Protein AF-A0A7J7KR53-F1 (afdb_monomer_lite)

Radius of gyration: 19.21 Å; chains: 1; bounding box: 58×35×46 Å

InterPro domains:
  IPR026817 Guanine nucleotide exchange factor Ect2 [PTHR16777] (3-139)
  IPR036420 BRCT domain superfamily [G3DSA:3.40.50.10190] (1-103)

Secondary structure (DSSP, 8-state):
--PPPEEEEEESHHHHH-HHHHHHHHHTTTTEEEEEESS-GGGTT---TT--EEEE-S-TTSHHHHHHHHTT-EEE-HHHHHHHHHSSS------SS-B--STTTTEEEEEES---HHHHHHHHHHHHHTT-EE-SS----TT-----S----------EEEEEE-

Sequence (166 aa):
MESLPNKLVLVGDRCIKNQSLRNQVNKLSPLFDICFSDTGIEYAGCIDEGQYVIFVYDDFTDDVFERLSSKQGCIISPQIVHSATEMTPPILVPRRRPLYNHALKDQVICFTGFTDRSQVSQLAALVHYMDGTIRKEYTIPTSLTWWPITARERSTRRRSVLVVRL

Structure (mmCIF, N/CA/C/O backbone):
data_AF-A0A7J7KR53-F1
#
_entry.id   AF-A0A7J7KR53-F1
#
loop_
_atom_site.group_PDB
_atom_site.id
_atom_site.type_symbol
_atom_site.label_atom_id
_atom_site.label_alt_id
_atom_site.label_comp_id
_atom_site.label_asym_id
_atom_site.label_entity_id
_atom_site.label_seq_id
_atom_site.pdbx_PDB_ins_code
_atom_site.Cartn_x
_atom_site.Cartn_y
_atom_site.Cartn_z
_atom_site.occupancy
_atom_site.B_iso_or_equiv
_atom_site.auth_seq_id
_atom_site.auth_comp_id
_atom_site.auth_asym_id
_atom_site.auth_atom_id
_atom_site.pdbx_PDB_model_num
ATOM 1 N N . MET A 1 1 ? -13.461 22.233 16.468 1.00 41.91 1 MET A N 1
ATOM 2 C CA . MET A 1 1 ? -13.843 21.241 15.445 1.00 41.91 1 MET A CA 1
ATOM 3 C C . MET A 1 1 ? -13.039 19.999 15.745 1.00 41.91 1 MET A C 1
ATOM 5 O O . MET A 1 1 ? -11.822 20.053 15.631 1.00 41.91 1 MET A O 1
ATOM 9 N N . GLU A 1 2 ? -13.679 18.953 16.257 1.00 48.41 2 GLU A N 1
ATOM 10 C CA . GLU A 1 2 ? -13.020 17.658 16.434 1.00 48.41 2 GLU A CA 1
ATOM 11 C C . GLU A 1 2 ? -12.673 17.129 15.041 1.00 48.41 2 GLU A C 1
ATOM 13 O O . GLU A 1 2 ? -13.557 16.930 14.210 1.00 48.41 2 GLU A O 1
ATOM 18 N N . SER A 1 3 ? -11.380 17.004 14.741 1.00 58.38 3 SER A N 1
ATOM 19 C CA . SER A 1 3 ? -10.936 16.370 13.504 1.00 58.38 3 SER A CA 1
ATOM 20 C C . SER A 1 3 ? -11.318 14.897 13.579 1.00 58.38 3 SER A C 1
ATOM 22 O O . SER A 1 3 ? -10.854 14.192 14.477 1.00 58.38 3 SER A O 1
ATOM 24 N N . LEU A 1 4 ? -12.172 14.445 12.665 1.00 62.66 4 LEU A N 1
ATOM 25 C CA . LEU A 1 4 ? -12.550 13.039 12.559 1.00 62.66 4 LEU A CA 1
ATOM 26 C C . LEU A 1 4 ? -11.295 12.158 12.387 1.00 62.66 4 LEU A C 1
ATOM 28 O O . LEU A 1 4 ? -10.338 12.577 11.726 1.00 62.66 4 LEU A O 1
ATOM 32 N N . PRO A 1 5 ? -11.271 10.957 12.992 1.00 72.25 5 PRO A N 1
ATOM 33 C CA . PRO A 1 5 ? -10.117 10.071 12.924 1.00 72.25 5 PRO A CA 1
ATOM 34 C C . PRO A 1 5 ? -9.882 9.584 11.491 1.00 72.25 5 PRO A C 1
ATOM 36 O O . PRO A 1 5 ? -10.818 9.361 10.722 1.00 72.25 5 PRO A O 1
ATOM 39 N N . ASN A 1 6 ? -8.613 9.385 11.137 1.00 86.44 6 ASN A N 1
ATOM 40 C CA . ASN A 1 6 ? -8.243 8.797 9.850 1.00 86.44 6 ASN A CA 1
ATOM 41 C C . ASN A 1 6 ? -8.743 7.354 9.771 1.00 86.44 6 ASN A C 1
ATOM 43 O O . ASN A 1 6 ? -8.801 6.666 10.788 1.00 86.44 6 ASN A O 1
ATOM 47 N N . LYS A 1 7 ? -9.057 6.866 8.571 1.00 89.19 7 LYS A N 1
ATOM 48 C CA . LYS A 1 7 ? -9.633 5.524 8.402 1.00 89.19 7 LYS A CA 1
ATOM 49 C C . LYS A 1 7 ? -8.604 4.528 7.892 1.00 89.19 7 LYS A C 1
ATOM 51 O O . LYS A 1 7 ? -7.837 4.832 6.976 1.00 89.19 7 LYS A O 1
ATOM 56 N N . LEU A 1 8 ? -8.635 3.323 8.449 1.00 91.56 8 LEU A N 1
ATOM 57 C CA . LEU A 1 8 ? -7.886 2.165 7.978 1.00 91.56 8 LEU A CA 1
ATOM 58 C C . LEU A 1 8 ? -8.884 1.080 7.566 1.00 91.56 8 LEU A C 1
ATOM 60 O O . LEU A 1 8 ? -9.541 0.472 8.408 1.00 91.56 8 LEU A O 1
ATOM 64 N N . VAL A 1 9 ? -9.019 0.857 6.263 1.00 92.50 9 VAL A N 1
ATOM 65 C CA . VAL A 1 9 ? -10.022 -0.043 5.686 1.00 92.50 9 VAL A CA 1
ATOM 66 C C . VAL A 1 9 ? -9.341 -1.334 5.256 1.00 92.50 9 VAL A C 1
ATOM 68 O O . VAL A 1 9 ? -8.491 -1.311 4.368 1.00 92.50 9 VAL A O 1
ATOM 71 N N . LEU A 1 10 ? -9.710 -2.467 5.847 1.00 93.75 10 LEU A N 1
ATOM 72 C CA . LEU A 1 10 ? -9.306 -3.774 5.333 1.00 93.75 10 LEU A CA 1
ATOM 73 C C . LEU A 1 10 ? -10.233 -4.155 4.187 1.00 93.75 10 LEU A C 1
ATOM 75 O O . LEU A 1 10 ? -11.448 -4.228 4.376 1.00 93.75 10 LEU A O 1
ATOM 79 N N . VAL A 1 11 ? -9.645 -4.402 3.020 1.00 92.88 11 VAL A N 1
ATOM 80 C CA . VAL A 1 11 ? -10.380 -4.736 1.804 1.00 92.88 11 VAL A CA 1
ATOM 81 C C . VAL A 1 11 ? -10.245 -6.224 1.499 1.00 92.88 11 VAL A C 1
ATOM 83 O O . VAL A 1 11 ? -9.136 -6.760 1.429 1.00 92.88 11 VAL A O 1
ATOM 86 N N . GLY A 1 12 ? -11.384 -6.877 1.294 1.00 90.50 12 GLY A N 1
ATOM 87 C CA . GLY A 1 12 ? -11.483 -8.251 0.825 1.00 90.50 12 GLY A CA 1
ATOM 88 C C . GLY A 1 12 ? -11.283 -9.328 1.896 1.00 90.50 12 GLY A C 1
ATOM 89 O O . GLY A 1 12 ? -10.655 -9.147 2.943 1.00 90.50 12 GLY A O 1
ATOM 90 N N . ASP A 1 13 ? -11.793 -10.514 1.574 1.00 88.50 13 ASP A N 1
ATOM 91 C CA . ASP A 1 13 ? -11.848 -11.678 2.459 1.00 88.50 13 ASP A CA 1
ATOM 92 C C . ASP A 1 13 ? -10.488 -12.121 3.009 1.00 88.50 13 ASP A C 1
ATOM 94 O O . ASP A 1 13 ? -10.391 -12.536 4.166 1.00 88.50 13 ASP A O 1
ATOM 98 N N . ARG A 1 14 ? -9.429 -12.051 2.194 1.00 87.94 14 ARG A N 1
ATOM 99 C CA . ARG A 1 14 ? -8.080 -12.481 2.599 1.00 87.94 14 ARG A CA 1
ATOM 100 C C . ARG A 1 14 ? -7.547 -11.639 3.754 1.00 87.94 14 ARG A C 1
ATOM 102 O O . ARG A 1 14 ? -7.020 -12.187 4.721 1.00 87.94 14 ARG A O 1
ATOM 109 N N . CYS A 1 15 ? -7.743 -10.323 3.686 1.00 88.12 15 CYS A N 1
ATOM 110 C CA . CYS A 1 15 ? -7.353 -9.395 4.742 1.00 88.12 15 CYS A CA 1
ATOM 111 C C . CY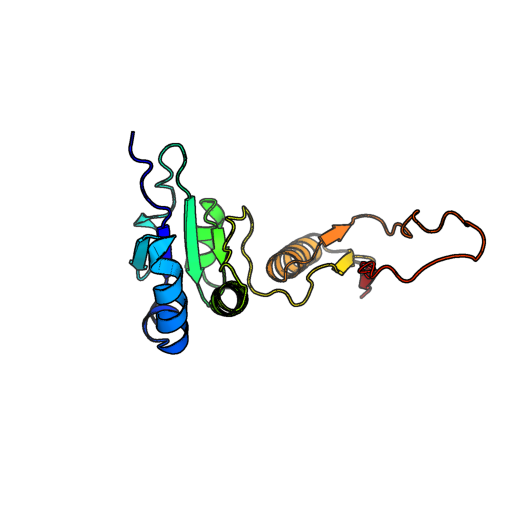S A 1 15 ? -8.225 -9.585 5.990 1.00 88.12 15 CYS A C 1
ATOM 113 O O . CYS A 1 15 ? -7.705 -9.643 7.103 1.00 88.12 15 CYS A O 1
ATOM 115 N N . ILE A 1 16 ? -9.542 -9.740 5.811 1.00 87.69 16 ILE A N 1
ATOM 116 C CA . ILE A 1 16 ? -10.507 -9.867 6.915 1.00 87.69 16 ILE A CA 1
ATOM 117 C C . ILE A 1 16 ? -10.306 -11.175 7.700 1.00 87.69 16 ILE A C 1
ATOM 119 O O . ILE A 1 16 ? -10.379 -11.181 8.931 1.00 87.69 16 ILE A O 1
ATOM 123 N N . LYS A 1 17 ? -10.021 -12.291 7.018 1.00 90.06 17 LYS A N 1
ATOM 124 C CA . LYS A 1 17 ? -9.825 -13.609 7.652 1.00 90.06 17 LYS A CA 1
ATOM 125 C C . LYS A 1 17 ? -8.446 -13.7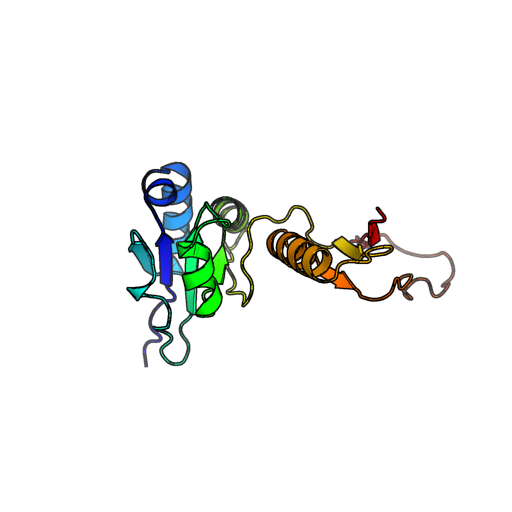65 8.305 1.00 90.06 17 LYS A C 1
ATOM 127 O O . LYS A 1 17 ? -8.261 -14.662 9.125 1.00 90.06 17 LYS A O 1
ATOM 132 N N . ASN A 1 18 ? -7.479 -12.899 7.994 1.00 91.94 18 ASN A N 1
ATOM 133 C CA . ASN A 1 18 ? -6.124 -12.987 8.534 1.00 91.94 18 ASN A CA 1
ATOM 134 C C . ASN A 1 18 ? -6.055 -12.503 9.996 1.00 91.94 18 ASN A C 1
ATOM 136 O O . ASN A 1 18 ? -6.022 -11.307 10.290 1.00 91.94 18 ASN A O 1
ATOM 140 N N . GLN A 1 19 ? -5.980 -13.452 10.933 1.00 90.94 19 GLN A N 1
ATOM 141 C CA . GLN A 1 19 ? -5.924 -13.164 12.370 1.00 90.94 19 GLN A CA 1
ATOM 142 C C . GLN A 1 19 ? -4.674 -12.368 12.781 1.00 90.94 19 GLN A C 1
ATOM 144 O O . GLN A 1 19 ? -4.756 -11.500 13.651 1.00 90.94 19 GLN A O 1
ATOM 149 N N . SER A 1 20 ? -3.528 -12.623 12.141 1.00 91.44 20 SER A N 1
ATOM 150 C CA . SER A 1 20 ? -2.275 -11.915 12.430 1.00 91.44 20 SER A CA 1
ATOM 151 C C . SER A 1 20 ? -2.391 -10.431 12.082 1.00 91.44 20 SER A C 1
ATOM 153 O O . SER A 1 20 ? -2.049 -9.572 12.898 1.00 91.44 20 SER A O 1
ATOM 155 N N . LEU A 1 21 ? -2.962 -10.126 10.912 1.00 91.88 21 LEU A N 1
ATOM 156 C CA . LEU A 1 21 ? -3.210 -8.756 10.470 1.00 91.88 21 LEU A CA 1
ATOM 157 C C . LEU A 1 21 ? -4.167 -8.028 11.421 1.00 91.88 21 LEU A C 1
ATOM 159 O O . LEU A 1 21 ? -3.874 -6.910 11.839 1.00 91.88 21 LEU A O 1
ATOM 163 N N . ARG A 1 22 ? -5.270 -8.669 11.828 1.00 91.31 22 ARG A N 1
ATOM 164 C CA . ARG A 1 22 ? -6.240 -8.073 12.767 1.00 91.31 22 ARG A CA 1
ATOM 165 C C . ARG A 1 22 ? -5.597 -7.671 14.090 1.00 91.31 22 ARG A C 1
ATOM 167 O O . ARG A 1 22 ? -5.860 -6.581 14.588 1.00 91.31 22 ARG A O 1
ATOM 174 N N . ASN A 1 23 ? -4.716 -8.510 14.631 1.00 91.38 23 ASN A N 1
ATOM 175 C CA . ASN A 1 23 ? -4.000 -8.199 15.866 1.00 91.38 23 ASN A CA 1
ATOM 176 C C . ASN A 1 23 ? -3.112 -6.955 15.722 1.00 91.38 23 ASN A C 1
ATOM 178 O O . ASN A 1 23 ? -3.041 -6.154 16.651 1.00 91.38 23 ASN A O 1
ATOM 182 N N . GLN A 1 24 ? -2.452 -6.776 14.575 1.00 90.50 24 GLN A N 1
ATOM 183 C CA . GLN A 1 24 ? -1.642 -5.580 14.322 1.00 90.50 24 GLN A CA 1
ATOM 184 C C . GLN A 1 24 ? -2.506 -4.343 14.098 1.00 90.50 24 GLN A C 1
ATOM 186 O O . GLN A 1 24 ? -2.239 -3.297 14.682 1.00 90.50 24 GLN A O 1
ATOM 191 N N . VAL A 1 25 ? -3.576 -4.464 13.314 1.00 91.50 25 VAL A N 1
ATOM 192 C CA . VAL A 1 25 ? -4.501 -3.356 13.065 1.00 91.50 25 VAL A CA 1
ATOM 193 C C . VAL A 1 25 ? -5.141 -2.871 14.372 1.00 91.50 25 VAL A C 1
ATOM 195 O O . VAL A 1 25 ? -5.210 -1.668 14.597 1.00 91.50 25 VAL A O 1
ATOM 198 N N . ASN A 1 26 ? -5.473 -3.767 15.304 1.00 89.44 26 ASN A N 1
ATOM 199 C CA . ASN A 1 26 ? -5.978 -3.381 16.626 1.00 89.44 26 ASN A CA 1
ATOM 200 C C . ASN A 1 26 ? -4.991 -2.512 17.428 1.00 89.44 26 ASN A C 1
ATOM 202 O O . ASN A 1 26 ? -5.423 -1.636 18.173 1.00 89.44 26 ASN A O 1
ATOM 206 N N . LYS A 1 27 ? -3.672 -2.685 17.256 1.00 88.81 27 LYS A N 1
ATOM 207 C CA . LYS A 1 27 ? -2.669 -1.802 17.887 1.00 88.81 27 LYS A CA 1
ATOM 208 C C . LYS A 1 27 ? -2.705 -0.379 17.327 1.00 88.81 27 LYS A C 1
ATOM 210 O O . LYS A 1 27 ? -2.257 0.549 17.993 1.00 88.81 27 LYS A O 1
ATOM 215 N N . LEU A 1 28 ? -3.221 -0.217 16.111 1.00 87.31 28 LEU A N 1
ATOM 216 C CA . LEU A 1 28 ? -3.369 1.059 15.415 1.00 87.31 28 LEU A CA 1
ATOM 217 C C . LEU A 1 28 ? -4.729 1.723 15.682 1.00 87.31 28 LEU A C 1
ATOM 219 O O . LEU A 1 28 ? -4.922 2.867 15.281 1.00 87.31 28 LEU A O 1
ATOM 223 N N . SER A 1 29 ? -5.634 1.056 16.408 1.00 85.88 29 SER A N 1
ATOM 224 C CA . SER A 1 29 ? -6.951 1.585 16.792 1.00 85.88 29 SER A CA 1
ATOM 225 C C . SER A 1 29 ? -6.928 2.952 17.501 1.00 85.88 29 SER A C 1
ATOM 227 O O . SER A 1 29 ? -7.872 3.709 17.302 1.00 85.88 29 SER A O 1
ATOM 229 N N . PRO A 1 30 ? -5.898 3.331 18.292 1.00 86.12 30 PRO A N 1
ATOM 230 C CA . PRO A 1 30 ? -5.827 4.680 18.864 1.00 86.12 30 PRO A CA 1
ATOM 231 C C . PRO A 1 30 ? -5.574 5.788 17.829 1.00 86.12 30 PRO A C 1
ATOM 233 O O . PRO A 1 30 ? -5.782 6.959 18.128 1.00 86.12 30 PRO A O 1
ATOM 236 N N . LEU A 1 31 ? -5.066 5.433 16.644 1.00 83.44 31 LEU A N 1
ATOM 237 C CA . LEU A 1 31 ? -4.665 6.369 15.587 1.00 83.44 31 LEU A CA 1
ATOM 238 C C . LEU A 1 31 ? -5.645 6.378 14.408 1.00 83.44 31 LEU A C 1
ATOM 240 O O . LEU A 1 31 ? -5.720 7.372 13.684 1.00 83.44 31 LEU A O 1
ATOM 244 N N . PHE A 1 32 ? -6.361 5.269 14.204 1.00 88.31 32 PHE A N 1
ATOM 245 C CA . PHE A 1 32 ? -7.221 5.043 13.052 1.00 88.31 32 PHE A CA 1
ATOM 246 C C . PHE A 1 32 ? -8.554 4.410 13.446 1.00 88.31 32 PHE A C 1
ATOM 248 O O . PHE A 1 32 ? -8.598 3.499 14.272 1.00 88.31 32 PHE A O 1
ATOM 255 N N . ASP A 1 33 ? -9.618 4.835 12.773 1.00 89.88 33 ASP A N 1
ATOM 256 C CA . ASP A 1 33 ? -10.897 4.136 12.750 1.00 89.88 33 ASP A CA 1
ATOM 257 C C . ASP A 1 33 ? -10.816 2.944 11.782 1.00 89.88 33 ASP A C 1
ATOM 259 O O . ASP A 1 33 ? -10.490 3.100 10.600 1.00 89.88 33 ASP A O 1
ATOM 263 N N . ILE A 1 34 ? -11.050 1.737 12.298 1.00 91.19 34 ILE A N 1
ATOM 264 C CA . ILE A 1 34 ? -10.828 0.482 11.575 1.00 91.19 34 ILE A CA 1
ATOM 265 C C . ILE A 1 34 ? -12.143 0.037 10.942 1.00 91.19 34 ILE A C 1
ATOM 267 O O . ILE A 1 34 ? -13.099 -0.298 11.637 1.00 91.19 34 ILE A O 1
ATOM 271 N N . CYS A 1 35 ? -12.165 -0.030 9.614 1.00 90.88 35 CYS A N 1
ATOM 272 C CA . CYS A 1 35 ? -13.321 -0.456 8.832 1.00 90.88 35 CYS A CA 1
ATOM 273 C C . CYS A 1 35 ? -13.008 -1.728 8.034 1.00 90.88 35 CYS A C 1
ATOM 275 O O . CYS A 1 35 ? -11.855 -2.012 7.703 1.00 90.88 35 CYS A O 1
ATOM 277 N N . PHE A 1 36 ? -14.048 -2.479 7.684 1.00 91.38 36 PHE A N 1
ATOM 278 C CA . PHE A 1 36 ? -13.948 -3.679 6.855 1.00 91.38 36 PHE A CA 1
ATOM 279 C C . PHE A 1 36 ? -14.888 -3.532 5.667 1.00 91.38 36 PHE A C 1
ATOM 281 O O . PHE A 1 36 ? -16.020 -3.080 5.832 1.00 91.38 36 PHE A O 1
ATOM 288 N N . SER A 1 37 ? -14.417 -3.904 4.483 1.00 91.62 37 SER A N 1
ATOM 289 C CA . SER A 1 37 ? -15.209 -3.854 3.259 1.00 91.62 37 SER A CA 1
ATOM 290 C C . SER A 1 37 ? -14.756 -4.924 2.279 1.00 91.62 37 SER A C 1
ATOM 292 O O . SER A 1 37 ? -13.579 -5.273 2.232 1.00 91.62 37 SER A O 1
ATOM 294 N N . ASP A 1 38 ? -15.666 -5.404 1.441 1.00 88.06 38 ASP A N 1
ATOM 295 C CA . ASP A 1 38 ? -15.324 -6.347 0.377 1.00 88.06 38 ASP A CA 1
ATOM 296 C C . ASP A 1 38 ? -14.583 -5.660 -0.777 1.00 88.06 38 ASP A C 1
ATOM 298 O O . ASP A 1 38 ? -13.687 -6.250 -1.377 1.00 88.06 38 ASP A O 1
ATOM 302 N N . THR A 1 39 ? -14.923 -4.399 -1.074 1.00 86.25 39 THR A N 1
ATOM 303 C CA . THR A 1 39 ? -14.358 -3.659 -2.220 1.00 86.25 39 THR A CA 1
ATOM 304 C C . THR A 1 39 ? -13.656 -2.361 -1.834 1.00 86.25 39 THR A C 1
ATOM 306 O O . THR A 1 39 ? -12.792 -1.896 -2.571 1.00 86.25 39 THR A O 1
ATOM 309 N N . GLY A 1 40 ? -14.012 -1.754 -0.698 1.00 86.00 40 GLY A N 1
ATOM 310 C CA . GLY A 1 40 ? -13.466 -0.485 -0.211 1.00 86.00 40 GLY A CA 1
ATOM 311 C C . GLY A 1 40 ? -13.886 0.749 -1.019 1.00 86.00 40 GLY A C 1
ATOM 312 O O . GLY A 1 40 ? -13.500 1.868 -0.679 1.00 86.00 40 GLY A O 1
ATOM 313 N N . ILE A 1 41 ? -14.668 0.582 -2.087 1.00 85.31 41 ILE A N 1
ATOM 314 C CA . ILE A 1 41 ? -14.990 1.649 -3.044 1.00 85.31 41 ILE A CA 1
ATOM 315 C C . ILE A 1 41 ? -15.876 2.720 -2.407 1.00 85.31 41 ILE A C 1
ATOM 317 O O . ILE A 1 41 ? -15.785 3.883 -2.801 1.00 85.31 41 ILE A O 1
ATOM 321 N N . GLU A 1 42 ? -16.693 2.353 -1.423 1.00 85.75 42 GLU A N 1
ATOM 322 C CA . GLU A 1 42 ? -17.538 3.275 -0.668 1.00 85.75 42 GLU A CA 1
ATOM 323 C C . GLU A 1 42 ? -16.737 4.283 0.163 1.00 85.75 42 GLU A C 1
ATOM 325 O O . GLU A 1 42 ? -17.235 5.366 0.445 1.00 85.75 42 GLU A O 1
ATOM 330 N N . TYR A 1 43 ? -15.485 3.966 0.501 1.00 84.56 43 TYR A N 1
ATOM 331 C CA . TYR A 1 43 ? -14.577 4.885 1.191 1.00 84.56 43 TYR A CA 1
ATOM 332 C C . TYR A 1 43 ? -13.663 5.634 0.212 1.00 84.56 43 TYR A C 1
ATOM 334 O O . TYR A 1 43 ? -12.992 6.598 0.586 1.00 84.56 43 TYR A O 1
ATOM 342 N N . ALA A 1 44 ? -13.617 5.204 -1.052 1.00 77.12 44 ALA A N 1
ATOM 343 C CA . ALA A 1 44 ? -12.779 5.801 -2.078 1.00 77.12 44 ALA A CA 1
ATOM 344 C C . ALA A 1 44 ? -13.426 7.085 -2.622 1.00 77.12 44 ALA A C 1
ATOM 346 O O . ALA A 1 44 ? -14.413 7.040 -3.362 1.00 77.12 44 ALA A O 1
ATOM 347 N N . GLY A 1 45 ? -12.833 8.231 -2.279 1.00 67.94 45 GLY A N 1
ATOM 348 C CA . GLY A 1 45 ? -13.348 9.565 -2.607 1.00 67.94 45 GLY A CA 1
ATOM 349 C C . GLY A 1 45 ? -14.075 10.261 -1.451 1.00 67.94 45 GLY A C 1
ATOM 350 O O . GLY A 1 45 ? -14.375 11.444 -1.573 1.00 67.94 45 GLY A O 1
ATOM 351 N N . CYS A 1 46 ? -14.290 9.581 -0.318 1.00 59.41 46 CYS A N 1
ATOM 352 C CA . CYS A 1 46 ? -14.758 10.184 0.937 1.00 59.41 46 CYS A CA 1
ATOM 353 C C . CYS A 1 46 ? -13.610 10.902 1.659 1.00 59.41 46 CYS A C 1
ATOM 355 O O . CYS A 1 46 ? -13.227 10.543 2.771 1.00 59.41 46 CYS A O 1
ATOM 357 N N . ILE A 1 47 ? -13.010 11.876 0.979 1.00 60.28 47 ILE A N 1
ATOM 358 C CA . ILE A 1 47 ? -11.992 12.751 1.548 1.00 60.28 47 ILE A CA 1
ATOM 359 C C . ILE A 1 47 ? -12.715 14.036 1.944 1.00 60.28 47 ILE A C 1
ATOM 361 O O . ILE A 1 47 ? -12.825 14.961 1.142 1.00 60.28 47 ILE A O 1
ATOM 365 N N . ASP A 1 48 ? -13.235 14.076 3.169 1.00 61.22 48 ASP A N 1
ATOM 366 C CA . ASP A 1 48 ? -13.567 15.357 3.789 1.00 61.22 48 ASP A CA 1
ATOM 367 C C . ASP A 1 48 ? -12.264 16.135 4.029 1.00 61.22 48 ASP A C 1
ATOM 369 O O . ASP A 1 48 ? -11.194 15.539 4.209 1.00 61.22 48 ASP A O 1
ATOM 373 N N . GLU A 1 49 ? -12.334 17.467 4.024 1.00 58.38 49 GLU A N 1
ATOM 374 C CA . GLU A 1 49 ? -11.168 18.342 4.184 1.00 58.38 49 GLU A CA 1
ATOM 375 C C . GLU A 1 49 ? -10.342 17.961 5.431 1.00 58.38 49 GLU A C 1
ATOM 377 O O . GLU A 1 49 ? -10.731 18.216 6.569 1.00 58.38 49 GLU A O 1
ATOM 382 N N . GLY A 1 50 ? -9.182 17.328 5.207 1.00 63.97 50 GLY A N 1
ATOM 383 C CA . GLY A 1 50 ? -8.213 16.968 6.249 1.00 63.97 50 GLY A CA 1
ATOM 384 C C . GLY A 1 50 ? -8.166 15.493 6.669 1.00 63.97 50 GLY A C 1
ATOM 385 O O . GLY A 1 50 ? -7.285 15.143 7.452 1.00 63.97 50 GLY A O 1
ATOM 386 N N . GLN A 1 51 ? -9.034 14.621 6.146 1.00 76.00 51 GLN A N 1
ATOM 387 C CA . GLN A 1 51 ? -8.980 13.177 6.416 1.00 76.00 51 GLN A CA 1
ATOM 388 C C . GLN A 1 51 ? -8.239 12.411 5.321 1.00 76.00 51 GLN A C 1
ATOM 390 O O . GLN A 1 51 ? -8.244 12.793 4.153 1.00 76.00 51 GLN A O 1
ATOM 395 N N . TYR A 1 52 ? -7.634 11.281 5.681 1.00 80.12 52 TYR A N 1
ATOM 396 C CA . TYR A 1 52 ? -7.122 10.324 4.705 1.00 80.12 52 TYR A CA 1
ATOM 397 C C . TYR A 1 52 ? -7.558 8.899 5.038 1.00 80.12 52 TYR A C 1
ATOM 399 O O . TYR A 1 52 ? -7.721 8.520 6.200 1.00 80.12 52 TYR A O 1
ATOM 407 N N . VAL A 1 53 ? -7.734 8.107 3.980 1.00 87.88 53 VAL A N 1
ATOM 408 C CA . VAL A 1 53 ? -8.118 6.697 4.056 1.00 87.88 53 VAL A CA 1
ATOM 409 C C . VAL A 1 53 ? -6.952 5.846 3.569 1.00 87.88 53 VAL A C 1
ATOM 411 O O . VAL A 1 53 ? -6.427 6.059 2.471 1.00 87.88 53 VAL A O 1
ATOM 414 N N . ILE A 1 54 ? -6.546 4.888 4.398 1.00 91.38 54 ILE A N 1
ATOM 415 C CA . ILE A 1 54 ? -5.557 3.871 4.053 1.00 91.38 54 ILE A CA 1
ATOM 416 C C . ILE A 1 54 ? -6.296 2.555 3.823 1.00 91.38 54 ILE A C 1
ATOM 418 O O . ILE A 1 54 ? -7.006 2.072 4.700 1.00 91.38 54 ILE A O 1
ATOM 422 N N . PHE A 1 55 ? -6.114 1.968 2.648 1.00 92.88 55 PHE A N 1
ATOM 423 C CA . PHE A 1 55 ? -6.681 0.680 2.274 1.00 92.88 55 PHE A CA 1
ATOM 424 C C . PHE A 1 55 ? -5.634 -0.410 2.463 1.00 92.88 55 PHE A C 1
ATOM 426 O O . PHE A 1 55 ? -4.555 -0.328 1.882 1.00 92.88 55 PHE A O 1
ATOM 433 N N . VAL A 1 56 ? -5.946 -1.434 3.249 1.00 94.12 56 VAL A N 1
ATOM 434 C CA . VAL A 1 56 ? -5.129 -2.642 3.367 1.00 94.12 56 VAL A CA 1
ATOM 435 C C . VAL A 1 56 ? -5.671 -3.679 2.394 1.00 94.12 56 VAL A C 1
ATOM 437 O O . VAL A 1 56 ? -6.796 -4.152 2.560 1.00 94.12 56 VAL A O 1
ATOM 440 N N . TYR A 1 57 ? -4.879 -4.023 1.383 1.00 93.12 57 TYR A N 1
ATOM 441 C CA . TYR A 1 57 ? -5.277 -4.937 0.315 1.00 93.12 57 TYR A CA 1
ATOM 442 C C . TYR A 1 57 ? -4.124 -5.863 -0.073 1.00 93.12 57 TYR A C 1
ATOM 444 O O . TYR A 1 57 ? -2.970 -5.451 -0.030 1.00 93.12 57 TYR A O 1
ATOM 452 N N . ASP A 1 58 ? -4.415 -7.118 -0.411 1.00 91.44 58 ASP A N 1
ATOM 453 C CA . ASP A 1 58 ? -3.387 -8.142 -0.664 1.00 91.44 58 ASP A CA 1
ATOM 454 C C . ASP A 1 58 ? -3.062 -8.299 -2.162 1.00 91.44 58 ASP A C 1
ATOM 456 O O . ASP A 1 58 ? -1.897 -8.428 -2.538 1.00 91.44 58 ASP A O 1
ATOM 460 N N . ASP A 1 59 ? -4.074 -8.207 -3.031 1.00 88.44 59 ASP A N 1
ATOM 461 C CA . ASP A 1 59 ? -3.966 -8.548 -4.455 1.00 88.44 59 ASP A CA 1
ATOM 462 C C . ASP A 1 59 ? -3.843 -7.288 -5.344 1.00 88.44 59 ASP A C 1
ATOM 464 O O . ASP A 1 59 ? -4.823 -6.651 -5.715 1.00 88.44 59 ASP A O 1
ATOM 468 N N . PHE A 1 60 ? -2.620 -6.904 -5.726 1.00 88.75 60 PHE A N 1
ATOM 469 C CA . PHE A 1 60 ? -2.340 -5.688 -6.527 1.00 88.75 60 PHE A CA 1
ATOM 470 C C . PHE A 1 60 ? -2.537 -5.883 -8.046 1.00 88.75 60 PHE A C 1
ATOM 472 O O . PHE A 1 60 ? -2.032 -5.102 -8.851 1.00 88.75 60 PHE A O 1
ATOM 479 N N . THR A 1 61 ? -3.221 -6.949 -8.451 1.00 86.06 61 THR A N 1
ATOM 480 C CA . THR A 1 61 ? -3.388 -7.352 -9.858 1.00 86.06 61 THR A CA 1
ATOM 481 C C . THR A 1 61 ? -4.824 -7.272 -10.352 1.00 86.06 61 THR A C 1
ATOM 483 O O . THR A 1 61 ? -5.057 -7.409 -11.550 1.00 86.06 61 THR A O 1
ATOM 486 N N . ASP A 1 62 ? -5.776 -7.073 -9.446 1.00 88.50 62 ASP A N 1
ATOM 487 C CA . ASP A 1 62 ? -7.193 -7.239 -9.744 1.00 88.50 62 ASP A CA 1
ATOM 488 C C . ASP A 1 62 ? -7.866 -5.910 -10.117 1.00 88.50 62 ASP A C 1
ATOM 490 O O . ASP A 1 62 ? -7.425 -4.824 -9.736 1.00 88.50 62 ASP A O 1
ATOM 494 N N . ASP A 1 63 ? -9.017 -5.981 -10.789 1.00 88.75 63 ASP A N 1
ATOM 495 C CA . ASP A 1 63 ? -9.784 -4.792 -11.193 1.00 88.75 63 ASP A CA 1
ATOM 496 C C . ASP A 1 63 ? -10.189 -3.905 -10.000 1.00 88.75 63 ASP A C 1
ATOM 498 O O . ASP A 1 63 ? -10.338 -2.687 -10.127 1.00 88.75 63 ASP A O 1
ATOM 502 N N . VAL A 1 64 ? -10.366 -4.497 -8.813 1.00 88.81 64 VAL A N 1
ATOM 503 C CA . VAL A 1 64 ? -10.647 -3.758 -7.570 1.00 88.81 64 VAL A CA 1
ATOM 504 C C . VAL A 1 64 ? -9.470 -2.854 -7.202 1.00 88.81 64 VAL A C 1
ATOM 506 O O . VAL A 1 64 ? -9.684 -1.691 -6.852 1.00 88.81 64 VAL A O 1
ATOM 509 N N . PHE A 1 65 ? -8.237 -3.349 -7.338 1.00 90.12 65 PHE A N 1
ATOM 510 C CA . PHE A 1 65 ? -7.029 -2.567 -7.096 1.00 90.12 65 PHE A CA 1
ATOM 511 C C . PHE A 1 65 ? -6.942 -1.374 -8.049 1.00 90.12 65 PHE A C 1
ATOM 513 O O . PHE A 1 65 ? -6.761 -0.245 -7.592 1.00 90.12 65 PHE A O 1
ATOM 520 N N . GLU A 1 66 ? -7.142 -1.596 -9.349 1.00 88.25 66 GLU A N 1
ATOM 521 C CA . GLU A 1 66 ? -7.119 -0.527 -10.356 1.00 88.25 66 GLU A CA 1
ATOM 522 C C . GLU A 1 66 ? -8.159 0.561 -10.045 1.00 88.25 66 GLU A C 1
ATOM 524 O O . GLU A 1 66 ? -7.863 1.762 -10.040 1.00 88.25 66 GLU A O 1
ATOM 529 N N . ARG A 1 67 ? -9.375 0.153 -9.664 1.00 87.94 67 ARG A N 1
ATOM 530 C CA . ARG A 1 67 ? -10.447 1.082 -9.276 1.00 87.94 67 ARG A CA 1
ATOM 531 C C . ARG A 1 67 ? -10.100 1.885 -8.021 1.00 87.94 67 ARG A C 1
ATOM 533 O O . ARG A 1 67 ? -10.351 3.089 -8.004 1.00 87.94 67 ARG A O 1
ATOM 540 N N . LEU A 1 68 ? -9.511 1.270 -6.996 1.00 87.94 68 LEU A N 1
ATOM 541 C CA . LEU A 1 68 ? -9.088 1.971 -5.775 1.00 87.94 68 LEU A CA 1
ATOM 542 C C . LEU A 1 68 ? -7.904 2.916 -6.032 1.00 87.94 68 LEU A C 1
ATOM 544 O O . LEU A 1 68 ? -7.900 4.056 -5.563 1.00 87.94 68 LEU A O 1
ATOM 548 N N . SER A 1 69 ? -6.929 2.459 -6.819 1.00 84.44 69 SER A N 1
ATOM 549 C CA . SER A 1 69 ? -5.719 3.201 -7.183 1.00 84.44 69 SER A CA 1
ATOM 550 C C . SER A 1 69 ? -6.067 4.457 -7.989 1.00 84.44 69 SER A C 1
ATOM 552 O O . SER A 1 69 ? -5.587 5.553 -7.690 1.00 84.44 69 SER A O 1
ATOM 554 N N . SER A 1 70 ? -7.002 4.337 -8.940 1.00 82.31 70 SER A N 1
ATOM 555 C CA . SER A 1 70 ? -7.481 5.461 -9.757 1.00 82.31 70 SER A CA 1
ATOM 556 C C . SER A 1 70 ? -8.136 6.585 -8.939 1.00 82.31 70 SER A C 1
ATOM 558 O O . SER A 1 70 ? -8.052 7.758 -9.305 1.00 82.31 70 SER A O 1
ATOM 560 N N . LYS A 1 71 ? -8.738 6.249 -7.791 1.00 79.44 71 LYS A N 1
ATOM 561 C CA . LYS A 1 71 ? -9.425 7.186 -6.892 1.00 79.44 71 LYS A CA 1
ATOM 562 C C . LYS A 1 71 ? -8.510 7.818 -5.834 1.00 79.44 71 LYS A C 1
ATOM 564 O O . LYS A 1 71 ? -9.006 8.390 -4.869 1.00 79.44 71 LYS A O 1
ATOM 569 N N . GLN A 1 72 ? -7.187 7.744 -6.018 1.00 67.44 72 GLN A N 1
ATOM 570 C CA . GLN A 1 72 ? -6.174 8.357 -5.140 1.00 67.44 72 GLN A CA 1
ATOM 571 C C . GLN A 1 72 ? -6.178 7.813 -3.699 1.00 67.44 72 GLN A C 1
ATOM 573 O O . GLN A 1 72 ? -5.723 8.487 -2.774 1.00 67.44 72 GLN A O 1
ATOM 578 N N . GLY A 1 73 ? -6.653 6.580 -3.501 1.00 73.00 73 GLY A N 1
ATOM 579 C CA . GLY A 1 73 ? -6.544 5.892 -2.218 1.00 73.00 73 GLY A CA 1
ATOM 580 C C . GLY A 1 73 ? -5.096 5.512 -1.894 1.00 73.00 73 GLY A C 1
ATOM 581 O O . GLY A 1 73 ? -4.347 5.069 -2.766 1.00 73.00 73 GLY A O 1
ATOM 582 N N . CYS A 1 74 ? -4.693 5.644 -0.627 1.00 88.75 74 CYS A N 1
ATOM 583 C CA . CYS A 1 74 ? -3.424 5.089 -0.158 1.00 88.75 74 CYS A CA 1
ATOM 584 C C . CYS A 1 74 ? -3.591 3.582 0.049 1.00 88.75 74 CYS A C 1
ATOM 586 O O . CYS A 1 74 ? -4.138 3.166 1.066 1.00 88.75 74 CYS A O 1
ATOM 588 N N . ILE A 1 75 ? -3.127 2.764 -0.893 1.00 92.94 75 ILE A N 1
ATOM 589 C CA . ILE A 1 75 ? -3.225 1.300 -0.798 1.00 92.94 75 ILE A CA 1
ATOM 590 C C . ILE A 1 75 ? -1.923 0.737 -0.230 1.00 92.94 75 ILE A C 1
ATOM 592 O O . ILE A 1 75 ? -0.842 1.050 -0.726 1.00 92.94 75 ILE A O 1
ATOM 596 N N . ILE A 1 76 ? -2.010 -0.106 0.791 1.00 94.38 76 ILE A N 1
ATOM 597 C CA . ILE A 1 76 ? -0.870 -0.798 1.389 1.00 94.38 76 ILE A CA 1
ATOM 598 C C . ILE A 1 76 ? -1.141 -2.295 1.495 1.00 94.38 76 ILE A C 1
ATOM 600 O O . ILE A 1 76 ? -2.288 -2.714 1.638 1.00 94.38 76 ILE A O 1
ATOM 604 N N . SER A 1 77 ? -0.088 -3.106 1.472 1.00 93.81 77 SER A N 1
ATOM 605 C CA . SER A 1 77 ? -0.228 -4.533 1.761 1.00 93.81 77 SER A CA 1
ATOM 606 C C . SER A 1 77 ? -0.313 -4.819 3.267 1.00 93.81 77 SER A C 1
ATOM 608 O O . SER A 1 77 ? 0.149 -4.016 4.091 1.00 93.81 77 SER A O 1
ATOM 610 N N . PRO A 1 78 ? -0.800 -6.012 3.655 1.00 93.81 78 PRO A N 1
ATOM 611 C CA . PRO A 1 78 ? -0.715 -6.498 5.031 1.00 93.81 78 PRO A CA 1
ATOM 612 C C . PRO A 1 78 ? 0.710 -6.474 5.609 1.00 93.81 78 PRO A C 1
ATOM 614 O O . PRO A 1 78 ? 0.897 -6.173 6.787 1.00 93.81 78 PRO A O 1
ATOM 617 N N . GLN A 1 79 ? 1.730 -6.744 4.785 1.00 92.25 79 GLN A N 1
ATOM 618 C CA . GLN A 1 79 ? 3.141 -6.770 5.201 1.00 92.25 79 GLN A CA 1
ATOM 619 C C . GLN A 1 79 ? 3.611 -5.400 5.708 1.00 92.25 79 GLN A C 1
ATOM 621 O O . GLN A 1 79 ? 4.366 -5.305 6.676 1.00 92.25 79 GLN A O 1
ATOM 626 N N . ILE A 1 80 ? 3.125 -4.322 5.088 1.00 93.31 80 ILE A N 1
ATOM 627 C CA . ILE A 1 80 ? 3.438 -2.958 5.519 1.00 93.31 80 ILE A CA 1
ATOM 628 C C . ILE A 1 80 ? 2.861 -2.686 6.905 1.00 93.31 80 ILE A C 1
ATOM 630 O O . ILE A 1 80 ? 3.564 -2.129 7.747 1.00 93.31 80 ILE A O 1
ATOM 634 N N . VAL A 1 81 ? 1.628 -3.128 7.170 1.00 93.12 81 VAL A N 1
ATOM 635 C CA . VAL A 1 81 ? 0.997 -2.983 8.490 1.00 93.12 81 VAL A CA 1
ATOM 636 C C . VAL A 1 81 ? 1.837 -3.672 9.562 1.00 93.12 81 VAL A C 1
ATOM 638 O O . VAL A 1 81 ? 2.128 -3.057 10.585 1.00 93.12 81 VAL A O 1
ATOM 641 N N . HIS A 1 82 ? 2.305 -4.897 9.297 1.00 92.00 82 HIS A N 1
ATOM 642 C CA . HIS A 1 82 ? 3.221 -5.602 10.196 1.00 92.00 82 HIS A CA 1
ATOM 643 C C . HIS A 1 82 ? 4.466 -4.763 10.502 1.00 92.00 82 HIS A C 1
ATOM 645 O O . HIS A 1 82 ? 4.712 -4.437 11.664 1.00 92.00 82 HIS A O 1
ATOM 651 N N . SER A 1 83 ? 5.184 -4.322 9.466 1.00 89.94 83 SER A N 1
ATOM 652 C CA . SER A 1 83 ? 6.409 -3.534 9.647 1.00 89.94 83 SER A CA 1
ATOM 653 C C . SER A 1 83 ? 6.177 -2.201 10.373 1.00 89.94 83 SER A C 1
ATOM 655 O O . SER A 1 83 ? 7.008 -1.777 11.171 1.00 89.94 83 SER A O 1
ATOM 657 N N . ALA A 1 84 ? 5.030 -1.554 10.152 1.00 89.06 84 ALA A N 1
ATOM 658 C CA . ALA A 1 84 ? 4.678 -0.294 10.794 1.00 89.06 84 ALA A CA 1
ATOM 659 C C . ALA A 1 84 ? 4.397 -0.464 12.291 1.00 89.06 84 ALA A C 1
ATOM 661 O O . ALA A 1 84 ? 4.765 0.395 13.089 1.00 89.06 84 ALA A O 1
ATOM 662 N N . THR A 1 85 ? 3.767 -1.575 12.679 1.00 88.69 85 THR A N 1
ATOM 663 C CA . THR A 1 85 ? 3.466 -1.884 14.085 1.00 88.69 85 THR A CA 1
ATOM 664 C C . THR A 1 85 ? 4.662 -2.354 14.906 1.00 88.69 85 THR A C 1
ATOM 666 O O . THR A 1 85 ? 4.597 -2.325 16.133 1.00 88.69 85 THR A O 1
ATOM 669 N N . GLU A 1 86 ? 5.748 -2.775 14.256 1.00 87.75 86 GLU A N 1
ATOM 670 C CA . GLU A 1 86 ? 7.018 -3.091 14.923 1.00 87.75 86 GLU A CA 1
ATOM 671 C C . GLU A 1 86 ? 7.809 -1.829 15.302 1.00 87.75 86 GLU A C 1
ATOM 673 O O . GLU A 1 86 ? 8.670 -1.868 16.182 1.00 87.75 86 GLU A O 1
ATOM 678 N N . MET A 1 87 ? 7.509 -0.688 14.675 1.00 82.50 87 MET A N 1
ATOM 679 C CA . MET A 1 87 ? 8.115 0.596 15.022 1.00 82.50 87 MET A CA 1
ATOM 680 C C . MET A 1 87 ? 7.506 1.152 16.319 1.00 82.50 87 MET A C 1
ATOM 682 O O . MET A 1 87 ? 6.326 0.963 16.603 1.00 82.50 87 MET A O 1
ATOM 686 N N . THR A 1 88 ? 8.310 1.865 17.116 1.00 77.88 88 THR A N 1
ATOM 687 C CA . THR A 1 88 ? 7.851 2.550 18.337 1.00 77.88 88 THR A CA 1
ATOM 688 C C . THR A 1 88 ? 8.140 4.054 18.224 1.00 77.88 88 THR A C 1
ATOM 690 O O . THR A 1 88 ? 9.315 4.429 18.242 1.00 77.88 88 THR A O 1
ATOM 693 N N . PRO A 1 89 ? 7.118 4.927 18.109 1.00 77.62 89 PRO A N 1
ATOM 694 C CA . PRO A 1 89 ? 5.687 4.611 18.005 1.00 77.62 89 PRO A CA 1
ATOM 695 C C . PRO A 1 89 ? 5.321 3.952 16.655 1.00 77.62 89 PRO A C 1
ATOM 697 O O . PRO A 1 89 ? 6.062 4.128 15.684 1.00 77.62 89 PRO A O 1
ATOM 700 N N . PRO A 1 90 ? 4.187 3.226 16.565 1.00 77.25 90 PRO A N 1
ATOM 701 C CA . PRO A 1 90 ? 3.666 2.736 15.292 1.00 77.25 90 PRO A CA 1
ATOM 702 C C . PRO A 1 90 ? 3.348 3.900 14.355 1.00 77.25 90 PRO A C 1
ATOM 704 O O . PRO A 1 90 ? 2.642 4.833 14.741 1.00 77.25 90 PRO A O 1
ATOM 707 N N . ILE A 1 91 ? 3.867 3.863 13.127 1.00 76.69 91 ILE A N 1
ATOM 708 C CA . ILE A 1 91 ? 3.701 4.955 12.161 1.00 76.69 91 ILE A CA 1
ATOM 709 C C . ILE A 1 91 ? 3.193 4.398 10.835 1.00 76.69 91 ILE A C 1
ATOM 711 O O . ILE A 1 91 ? 3.884 3.642 10.155 1.00 76.69 91 ILE A O 1
ATOM 715 N N . LEU A 1 92 ? 2.010 4.858 10.431 1.00 83.94 92 LEU A N 1
ATOM 716 C CA . LEU A 1 92 ? 1.505 4.734 9.068 1.00 83.94 92 LEU A CA 1
ATOM 717 C C . LEU A 1 92 ? 1.265 6.132 8.515 1.00 83.94 92 LEU A C 1
ATOM 719 O O . LEU A 1 92 ? 0.508 6.913 9.085 1.00 83.94 92 LEU A O 1
ATOM 723 N N . VAL A 1 93 ? 1.934 6.446 7.408 1.00 82.44 93 VAL A N 1
ATOM 724 C CA . VAL A 1 93 ? 1.807 7.737 6.728 1.00 82.44 93 VAL A CA 1
ATOM 725 C C . VAL A 1 93 ? 1.089 7.509 5.404 1.00 82.44 93 VAL A C 1
ATOM 727 O O . VAL A 1 93 ? 1.512 6.627 4.648 1.00 82.44 93 VAL A O 1
ATOM 730 N N . PRO A 1 94 ? 0.047 8.295 5.087 1.00 82.31 94 PRO A N 1
ATOM 731 C CA . PRO A 1 94 ? -0.634 8.188 3.810 1.00 82.31 94 PRO A CA 1
ATOM 732 C C . PRO A 1 94 ? 0.323 8.520 2.668 1.00 82.31 94 PRO A C 1
ATOM 734 O O . PRO A 1 94 ? 1.121 9.460 2.730 1.00 82.31 94 PRO A O 1
ATOM 737 N N . ARG A 1 95 ? 0.224 7.752 1.588 1.00 84.69 95 ARG A N 1
ATOM 738 C CA . ARG A 1 95 ? 0.993 7.952 0.364 1.00 84.69 95 ARG A CA 1
ATOM 739 C C . ARG A 1 95 ? 0.058 8.015 -0.830 1.00 84.69 95 ARG A C 1
ATOM 741 O O . ARG A 1 95 ? -0.970 7.357 -0.872 1.00 84.69 95 ARG A O 1
ATOM 748 N N . ARG A 1 96 ? 0.465 8.779 -1.844 1.00 82.00 96 ARG A N 1
ATOM 749 C CA . ARG A 1 96 ? -0.265 8.867 -3.120 1.00 82.00 96 ARG A CA 1
ATOM 750 C C . ARG A 1 96 ? -0.127 7.623 -3.994 1.00 82.00 96 ARG A C 1
ATOM 752 O O . ARG A 1 96 ? -0.817 7.512 -4.996 1.00 82.00 96 ARG A O 1
ATOM 759 N N . ARG A 1 97 ? 0.841 6.760 -3.689 1.00 87.56 97 ARG A N 1
ATOM 760 C CA . ARG A 1 97 ? 1.168 5.579 -4.487 1.00 87.56 97 ARG A CA 1
ATOM 761 C C . ARG A 1 97 ? 0.947 4.333 -3.639 1.00 87.56 97 ARG A C 1
ATOM 763 O O . ARG A 1 97 ? 1.313 4.376 -2.461 1.00 87.56 97 ARG A O 1
ATOM 770 N N . PRO A 1 98 ? 0.415 3.254 -4.231 1.00 92.44 98 PRO A N 1
ATOM 771 C CA . PRO A 1 98 ? 0.325 1.968 -3.564 1.00 92.44 98 PRO A CA 1
ATOM 772 C C . PRO A 1 98 ? 1.688 1.473 -3.065 1.00 92.44 98 PRO A C 1
ATOM 774 O O . PRO A 1 98 ? 2.714 1.743 -3.692 1.00 92.44 98 PRO A O 1
ATOM 777 N N . LEU A 1 99 ? 1.694 0.747 -1.949 1.00 93.62 99 LEU A N 1
ATOM 778 C CA . LEU A 1 99 ? 2.896 0.212 -1.314 1.00 93.62 99 LEU A CA 1
ATOM 779 C C . LEU A 1 99 ? 2.689 -1.257 -0.923 1.00 93.62 99 LEU A C 1
ATOM 781 O O . LEU A 1 99 ? 1.983 -1.578 0.029 1.00 93.62 99 LEU A O 1
ATOM 785 N N . TYR A 1 100 ? 3.340 -2.150 -1.653 1.00 93.75 100 TYR A N 1
ATOM 786 C CA . TYR A 1 100 ? 3.294 -3.588 -1.444 1.00 93.75 100 TYR A CA 1
ATOM 787 C C . TYR A 1 100 ? 4.327 -4.076 -0.421 1.00 93.75 100 TYR A C 1
ATOM 789 O O . TYR A 1 100 ? 4.007 -4.872 0.452 1.00 93.75 100 TYR A O 1
ATOM 797 N N . ASN A 1 101 ? 5.579 -3.627 -0.489 1.00 92.06 101 ASN A N 1
ATOM 798 C CA . ASN A 1 101 ? 6.610 -3.989 0.491 1.00 92.06 101 ASN A CA 1
ATOM 799 C C . ASN A 1 101 ? 7.736 -2.939 0.512 1.00 92.06 101 ASN A C 1
ATOM 801 O O . ASN A 1 101 ? 7.686 -1.948 -0.210 1.00 92.06 101 ASN A O 1
ATOM 805 N N . HIS A 1 102 ? 8.756 -3.160 1.345 1.00 90.94 102 HIS A N 1
ATOM 806 C CA . HIS A 1 102 ? 9.951 -2.312 1.433 1.00 90.94 102 HIS A CA 1
ATOM 807 C C . HIS A 1 102 ? 11.193 -2.945 0.779 1.00 90.94 102 HIS A C 1
ATOM 809 O O . HIS A 1 102 ? 12.316 -2.578 1.122 1.00 90.94 102 HIS A O 1
ATOM 815 N N . ALA A 1 103 ? 11.027 -3.908 -0.135 1.00 90.62 103 ALA A N 1
ATOM 816 C CA . ALA A 1 103 ? 12.147 -4.673 -0.693 1.00 90.62 103 ALA A CA 1
ATOM 817 C C . ALA A 1 103 ? 13.148 -3.798 -1.466 1.00 90.62 103 ALA A C 1
ATOM 819 O O . ALA A 1 103 ? 14.345 -4.072 -1.461 1.00 90.62 103 ALA A O 1
ATOM 820 N N . LEU A 1 104 ? 12.667 -2.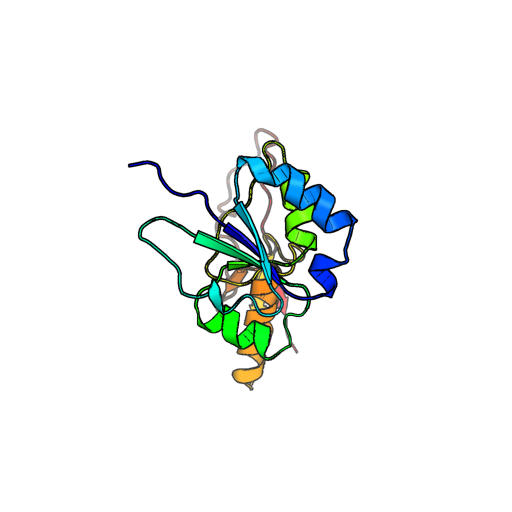722 -2.096 1.00 90.56 104 LEU A N 1
ATOM 821 C CA . LEU A 1 104 ? 13.480 -1.756 -2.835 1.00 90.56 104 LEU A CA 1
ATOM 822 C C . LEU A 1 104 ? 13.599 -0.415 -2.105 1.00 90.56 104 LEU A C 1
ATOM 824 O O . LEU A 1 104 ? 13.979 0.593 -2.704 1.00 90.56 104 LEU A O 1
ATOM 828 N N . LYS A 1 105 ? 13.317 -0.388 -0.799 1.00 88.88 105 LYS A N 1
ATOM 829 C CA . LYS A 1 105 ? 13.484 0.815 0.011 1.00 88.88 105 LYS A CA 1
ATOM 830 C C . LYS A 1 105 ? 14.927 1.309 -0.064 1.00 88.88 105 LYS A C 1
ATOM 832 O O . LYS A 1 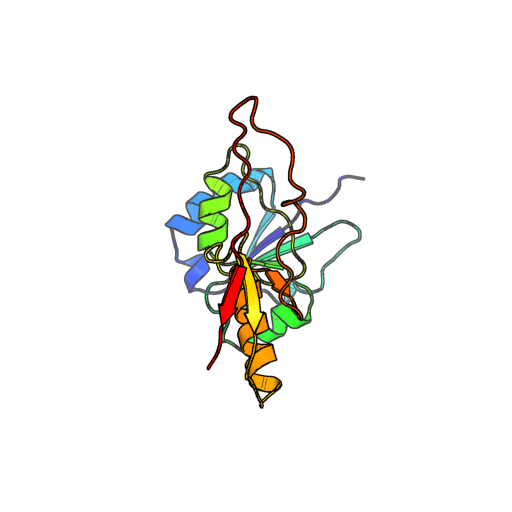105 ? 15.875 0.536 0.053 1.00 88.88 105 LYS A O 1
ATOM 837 N N . ASP A 1 106 ? 15.078 2.616 -0.266 1.00 86.50 106 ASP A N 1
ATOM 838 C CA . ASP A 1 106 ? 16.367 3.298 -0.449 1.00 86.50 106 ASP A CA 1
ATOM 839 C C . ASP A 1 106 ? 17.170 2.862 -1.697 1.00 86.50 106 ASP A C 1
ATOM 841 O O . ASP A 1 106 ? 18.307 3.310 -1.880 1.00 86.50 106 ASP A O 1
ATOM 845 N N . GLN A 1 107 ? 16.577 2.065 -2.595 1.00 85.62 107 GLN A N 1
ATOM 846 C CA . GLN A 1 107 ? 17.165 1.710 -3.885 1.00 85.62 107 GLN A CA 1
ATOM 847 C C . GLN A 1 107 ? 16.778 2.724 -4.959 1.00 85.62 107 GLN A C 1
ATOM 849 O O . GLN A 1 107 ? 15.626 3.160 -5.062 1.00 85.62 107 GLN A O 1
ATOM 854 N N . VAL A 1 108 ? 17.758 3.088 -5.785 1.00 87.12 108 VAL A N 1
ATOM 855 C CA . VAL A 1 108 ? 17.547 3.910 -6.976 1.00 87.12 108 VAL A CA 1
ATOM 856 C C . VAL A 1 108 ? 17.761 3.042 -8.208 1.00 87.12 108 VAL A C 1
ATOM 858 O O . VAL A 1 108 ? 18.852 2.523 -8.419 1.00 87.12 108 VAL A O 1
ATOM 861 N N . ILE A 1 109 ? 16.726 2.891 -9.027 1.00 88.31 109 ILE A N 1
ATOM 862 C CA . ILE A 1 109 ? 16.743 2.047 -10.220 1.00 88.31 109 ILE A CA 1
ATOM 863 C C . ILE A 1 109 ? 16.787 2.918 -11.471 1.00 88.31 109 ILE A C 1
ATOM 865 O O . ILE A 1 109 ? 16.027 3.879 -11.605 1.00 88.31 109 ILE A O 1
ATOM 869 N N . CYS A 1 110 ? 17.668 2.554 -12.400 1.00 87.75 110 CYS A N 1
ATOM 870 C CA . CYS A 1 110 ? 17.717 3.128 -13.739 1.00 87.75 110 CYS A CA 1
ATOM 871 C C . CYS A 1 110 ? 17.451 2.021 -14.764 1.00 87.75 110 CYS A C 1
ATOM 873 O O . CYS A 1 110 ? 18.202 1.045 -14.833 1.00 87.75 110 CYS A O 1
ATOM 875 N N . PHE A 1 111 ? 16.397 2.186 -15.563 1.00 86.62 111 PHE A N 1
ATOM 876 C CA . PHE A 1 111 ? 16.090 1.289 -16.676 1.00 86.62 111 PHE A CA 1
ATOM 877 C C . PHE A 1 111 ? 16.852 1.728 -17.926 1.00 86.62 111 PHE A C 1
ATOM 879 O O . PHE A 1 111 ? 16.804 2.896 -18.308 1.00 86.62 111 PHE A O 1
ATOM 886 N N . THR A 1 112 ? 17.545 0.794 -18.576 1.00 84.94 112 THR A N 1
ATOM 887 C CA . THR A 1 112 ? 18.292 1.050 -19.817 1.00 84.94 112 THR A CA 1
ATOM 888 C C . THR A 1 112 ? 18.063 -0.082 -20.815 1.00 84.94 112 THR A C 1
ATOM 890 O O . THR A 1 112 ? 17.808 -1.211 -20.411 1.00 84.94 112 THR A O 1
ATOM 893 N N . GLY A 1 113 ? 18.141 0.207 -22.117 1.00 85.38 113 GLY A N 1
ATOM 894 C CA . GLY A 1 113 ? 18.032 -0.821 -23.164 1.00 85.38 113 GLY A CA 1
ATOM 895 C C . GLY A 1 113 ? 16.608 -1.268 -23.524 1.00 85.38 113 GLY A C 1
ATOM 896 O O . GLY A 1 113 ? 16.452 -2.156 -24.349 1.00 85.38 113 GLY A O 1
ATOM 897 N N . PHE A 1 114 ? 15.568 -0.641 -22.969 1.00 85.75 114 PHE A N 1
ATOM 898 C CA . PHE A 1 114 ? 14.180 -0.957 -23.311 1.00 85.75 114 PHE A CA 1
ATOM 899 C C . PHE A 1 114 ? 13.727 -0.224 -24.578 1.00 85.75 114 PHE A C 1
ATOM 901 O O . PHE A 1 114 ? 13.817 1.002 -24.658 1.00 85.75 114 PHE A O 1
ATOM 908 N N . THR A 1 115 ? 13.190 -0.966 -25.547 1.00 87.06 115 THR A N 1
ATOM 909 C CA . THR A 1 115 ? 12.554 -0.397 -26.749 1.00 87.06 115 THR A CA 1
ATOM 910 C C . THR A 1 115 ? 11.074 -0.084 -26.513 1.00 87.06 115 THR A C 1
ATOM 912 O O . THR A 1 115 ? 10.563 0.916 -27.015 1.00 87.06 115 THR A O 1
ATOM 915 N N . ASP A 1 116 ? 10.394 -0.911 -25.715 1.00 90.56 116 ASP A N 1
ATOM 916 C CA . ASP A 1 116 ? 8.975 -0.763 -25.393 1.00 90.56 116 ASP A CA 1
ATOM 917 C C . ASP A 1 116 ? 8.766 0.091 -24.133 1.00 90.56 116 ASP A C 1
ATOM 919 O O . ASP A 1 116 ? 9.175 -0.265 -23.026 1.00 90.56 116 ASP A O 1
ATOM 923 N N . ARG A 1 117 ? 8.083 1.228 -24.301 1.00 88.38 117 ARG A N 1
ATOM 924 C CA . ARG A 1 117 ? 7.758 2.147 -23.202 1.00 88.38 117 ARG A CA 1
ATOM 925 C C . ARG A 1 117 ? 6.723 1.568 -22.240 1.00 88.38 117 ARG A C 1
ATOM 927 O O . ARG A 1 117 ? 6.780 1.893 -21.058 1.00 88.38 117 ARG A O 1
ATOM 934 N N . SER A 1 118 ? 5.812 0.724 -22.724 1.00 91.12 118 SER A N 1
ATOM 935 C CA . SER A 1 118 ? 4.757 0.118 -21.905 1.00 91.12 118 SER A CA 1
ATOM 936 C C . SER A 1 118 ? 5.356 -0.782 -20.824 1.00 91.12 118 SER A C 1
ATOM 938 O O . SER A 1 118 ? 5.045 -0.637 -19.641 1.00 91.12 118 SER A O 1
ATOM 940 N N . GLN A 1 119 ? 6.318 -1.625 -21.209 1.00 89.12 119 GLN A N 1
ATOM 941 C CA . GLN A 1 119 ? 7.064 -2.472 -20.276 1.00 89.12 119 GLN A CA 1
ATOM 942 C C . GLN A 1 119 ? 7.809 -1.658 -19.214 1.00 89.12 119 GLN A C 1
ATOM 944 O O . GLN A 1 119 ? 7.749 -1.987 -18.030 1.00 89.12 119 GLN A O 1
ATOM 949 N N . VAL A 1 120 ? 8.464 -0.558 -19.606 1.00 90.31 120 VAL A N 1
ATOM 950 C CA . VAL A 1 120 ? 9.148 0.326 -18.645 1.00 90.31 120 VAL A CA 1
ATOM 951 C C . VAL A 1 120 ? 8.156 0.935 -17.660 1.00 90.31 120 VAL A C 1
ATOM 953 O O . VAL A 1 120 ? 8.450 0.999 -16.470 1.00 90.31 120 VAL A O 1
ATOM 956 N N . SER A 1 121 ? 6.978 1.359 -18.121 1.00 90.81 121 SER A N 1
ATOM 957 C CA . SER A 1 121 ? 5.929 1.899 -17.252 1.00 90.81 121 SER A CA 1
ATOM 958 C C . SER A 1 121 ? 5.408 0.867 -16.247 1.00 90.81 121 SER A C 1
ATOM 960 O O . SER A 1 121 ? 5.249 1.203 -15.073 1.00 90.81 121 SER A O 1
ATOM 962 N N . GLN A 1 122 ? 5.203 -0.384 -16.665 1.00 90.50 122 GLN A N 1
ATOM 963 C CA . GLN A 1 122 ? 4.774 -1.468 -15.771 1.00 90.50 122 GLN A CA 1
ATOM 964 C C . GLN A 1 122 ? 5.848 -1.802 -14.729 1.00 90.50 122 GLN A C 1
ATOM 966 O O . GLN A 1 122 ? 5.569 -1.832 -13.530 1.00 90.50 122 GLN A O 1
ATOM 971 N N . LEU A 1 123 ? 7.103 -1.965 -15.157 1.00 91.88 123 LEU A N 1
ATOM 972 C CA . LEU A 1 123 ? 8.227 -2.190 -14.243 1.00 91.88 123 LEU A CA 1
ATOM 973 C C . LEU A 1 123 ? 8.408 -1.016 -13.278 1.00 9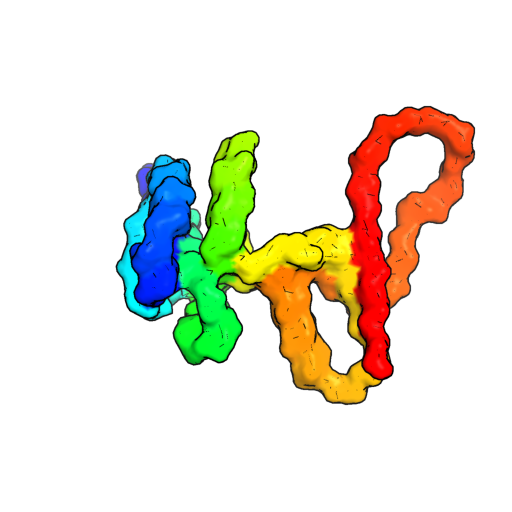1.88 123 LEU A C 1
ATOM 975 O O . LEU A 1 123 ? 8.678 -1.217 -12.095 1.00 91.88 123 LEU A O 1
ATOM 979 N N . ALA A 1 124 ? 8.219 0.212 -13.758 1.00 92.00 124 ALA A N 1
ATOM 980 C CA . ALA A 1 124 ? 8.283 1.396 -12.923 1.00 92.00 124 ALA A CA 1
ATOM 981 C C . ALA A 1 124 ? 7.205 1.396 -11.829 1.00 92.00 124 ALA A C 1
ATOM 983 O O . ALA A 1 124 ? 7.500 1.728 -10.679 1.00 92.00 124 ALA A O 1
ATOM 984 N N . ALA A 1 125 ? 5.977 0.990 -12.160 1.00 91.44 125 ALA A N 1
ATOM 985 C CA . ALA A 1 125 ? 4.909 0.836 -11.178 1.00 91.44 125 ALA A CA 1
ATOM 986 C C . ALA A 1 125 ? 5.293 -0.183 -10.093 1.00 91.44 125 ALA A C 1
ATOM 988 O O . ALA A 1 125 ? 5.239 0.146 -8.908 1.00 91.44 125 ALA A O 1
ATOM 989 N N . LEU A 1 126 ? 5.797 -1.359 -10.483 1.00 92.19 126 LEU A N 1
ATOM 990 C CA . LEU A 1 126 ? 6.240 -2.397 -9.543 1.00 92.19 126 LEU A CA 1
ATOM 991 C C . LEU A 1 126 ? 7.370 -1.919 -8.623 1.00 92.19 126 LEU A C 1
ATOM 993 O O . LEU A 1 126 ? 7.327 -2.145 -7.414 1.00 92.19 126 LEU A O 1
ATOM 997 N N . VAL A 1 127 ? 8.365 -1.213 -9.169 1.00 93.19 127 VAL A N 1
ATOM 998 C CA . VAL A 1 127 ? 9.452 -0.633 -8.367 1.00 93.19 127 VAL A CA 1
ATOM 999 C C . VAL A 1 127 ? 8.905 0.338 -7.326 1.00 93.19 127 VAL A C 1
ATOM 1001 O O . VAL A 1 127 ? 9.336 0.311 -6.174 1.00 93.19 127 VAL A O 1
ATOM 1004 N N . HIS A 1 128 ? 7.934 1.171 -7.700 1.00 91.75 128 HIS A N 1
ATOM 1005 C CA . HIS A 1 128 ? 7.295 2.086 -6.762 1.00 91.75 128 HIS A CA 1
ATOM 1006 C C . HIS A 1 128 ? 6.466 1.368 -5.696 1.00 91.75 128 HIS A C 1
ATOM 1008 O O . HIS A 1 128 ? 6.510 1.782 -4.538 1.00 91.75 128 HIS A O 1
ATOM 1014 N N . TYR A 1 129 ? 5.777 0.280 -6.049 1.00 92.94 129 TYR A N 1
ATOM 1015 C CA . TYR A 1 129 ? 5.052 -0.541 -5.077 1.00 92.94 129 TYR A CA 1
ATOM 1016 C C . TYR A 1 129 ? 5.998 -1.203 -4.068 1.00 92.94 129 TYR A C 1
ATOM 1018 O O . TYR A 1 129 ? 5.599 -1.459 -2.940 1.00 92.94 129 TYR A O 1
ATOM 1026 N N . MET A 1 130 ? 7.265 -1.425 -4.416 1.00 93.88 130 MET A N 1
ATOM 1027 C CA . MET A 1 130 ? 8.282 -1.976 -3.508 1.00 93.88 130 MET A CA 1
ATOM 1028 C C . MET A 1 130 ? 9.121 -0.904 -2.775 1.00 93.88 130 MET A C 1
ATOM 1030 O O . MET A 1 130 ? 10.197 -1.207 -2.257 1.00 93.88 130 MET A O 1
ATOM 1034 N N . ASP A 1 131 ? 8.641 0.346 -2.723 1.00 91.56 131 ASP A N 1
ATOM 1035 C CA . ASP A 1 131 ? 9.292 1.514 -2.090 1.00 91.56 131 ASP A CA 1
ATOM 1036 C C . ASP A 1 131 ? 10.586 1.998 -2.778 1.00 91.56 131 ASP A C 1
ATOM 1038 O O . ASP A 1 131 ? 11.419 2.678 -2.172 1.00 91.56 131 ASP A O 1
ATOM 1042 N N . GLY A 1 132 ? 10.759 1.664 -4.058 1.00 90.69 132 GLY A N 1
ATOM 1043 C CA . GLY A 1 132 ? 11.909 2.058 -4.865 1.00 90.69 132 GLY A CA 1
ATOM 1044 C C . GLY A 1 132 ? 11.769 3.426 -5.536 1.00 90.69 132 GLY A C 1
ATOM 1045 O O . GLY A 1 132 ? 10.678 3.905 -5.872 1.00 90.69 132 GLY A O 1
ATOM 1046 N N . THR A 1 133 ? 12.916 4.059 -5.784 1.00 90.31 133 THR A N 1
ATOM 1047 C CA . THR A 1 133 ? 13.021 5.303 -6.559 1.00 90.31 133 THR A CA 1
ATOM 1048 C C . THR A 1 133 ? 13.530 5.004 -7.960 1.00 90.31 133 THR A C 1
ATOM 1050 O O . THR A 1 133 ? 14.444 4.207 -8.126 1.00 90.31 133 THR A O 1
ATOM 1053 N N . ILE A 1 134 ? 12.994 5.682 -8.972 1.00 90.50 134 ILE A N 1
ATOM 1054 C CA . ILE A 1 134 ? 13.440 5.528 -10.361 1.00 90.50 134 ILE A CA 1
ATOM 1055 C C . ILE A 1 134 ? 14.098 6.821 -10.816 1.00 90.50 134 ILE A C 1
ATOM 1057 O O . ILE A 1 134 ? 13.594 7.910 -10.531 1.00 90.50 134 ILE A O 1
ATOM 1061 N N . ARG A 1 135 ? 15.211 6.708 -11.539 1.00 87.12 135 ARG A N 1
ATOM 1062 C CA . ARG A 1 135 ? 15.844 7.834 -12.228 1.00 87.12 135 ARG A CA 1
ATOM 1063 C C . ARG A 1 135 ? 15.952 7.553 -13.717 1.00 87.12 135 ARG A C 1
ATOM 1065 O O . ARG A 1 135 ? 16.217 6.432 -14.137 1.00 87.12 135 ARG A O 1
ATOM 1072 N N . LYS A 1 136 ? 15.752 8.610 -14.508 1.00 81.94 136 LYS A N 1
ATOM 1073 C CA . LYS A 1 136 ? 15.908 8.570 -15.966 1.00 81.94 136 LYS A CA 1
ATOM 1074 C C . LYS A 1 136 ? 17.371 8.384 -16.367 1.00 81.94 136 LYS A C 1
ATOM 1076 O O . LYS A 1 136 ? 17.665 7.686 -17.327 1.00 81.94 136 LYS A O 1
ATOM 1081 N N . GLU A 1 137 ? 18.273 9.018 -15.628 1.00 77.62 137 GLU A N 1
ATOM 1082 C CA . GLU A 1 137 ? 19.703 9.024 -15.910 1.00 77.62 137 GLU A CA 1
ATOM 1083 C C . GLU A 1 137 ? 20.471 8.467 -14.717 1.00 77.62 137 GLU A C 1
ATOM 1085 O O . GLU A 1 137 ? 20.136 8.716 -13.554 1.00 77.62 137 GLU A O 1
ATOM 1090 N N . TYR A 1 138 ? 21.521 7.706 -15.017 1.00 72.38 138 TYR A N 1
ATOM 1091 C CA . TYR A 1 138 ? 22.471 7.270 -14.010 1.00 72.38 138 TYR A CA 1
ATOM 1092 C C . TYR A 1 138 ? 23.309 8.470 -13.569 1.00 72.38 138 TYR A C 1
ATOM 1094 O O . TYR A 1 138 ? 24.120 8.995 -14.327 1.00 72.38 138 TYR A O 1
ATOM 1102 N N . THR A 1 139 ? 23.114 8.904 -12.327 1.00 66.75 139 THR A N 1
ATOM 1103 C CA . THR A 1 139 ? 23.998 9.874 -11.682 1.00 66.75 139 THR A CA 1
ATOM 1104 C C . THR A 1 139 ? 24.816 9.134 -10.639 1.00 66.75 139 THR A C 1
ATOM 1106 O O . THR A 1 139 ? 24.249 8.568 -9.702 1.00 66.75 139 THR A O 1
ATOM 1109 N N . ILE A 1 140 ? 26.142 9.170 -10.760 1.00 63.34 140 ILE A N 1
ATOM 1110 C CA . ILE A 1 140 ? 27.016 8.819 -9.638 1.00 63.34 140 ILE A CA 1
ATOM 1111 C C . ILE A 1 140 ? 26.708 9.837 -8.530 1.00 63.34 140 ILE A C 1
ATOM 1113 O O . ILE A 1 140 ? 26.736 11.037 -8.818 1.00 63.34 140 ILE A O 1
ATOM 1117 N N . PRO A 1 141 ? 26.376 9.426 -7.294 1.00 53.03 141 PRO A N 1
ATOM 1118 C CA . PRO A 1 141 ? 26.099 10.378 -6.228 1.00 53.03 141 PRO A CA 1
ATOM 1119 C C . PRO A 1 141 ? 27.280 11.344 -6.064 1.00 53.03 141 PRO A C 1
ATOM 1121 O O . PRO A 1 141 ? 28.380 10.942 -5.692 1.00 53.03 141 PRO A O 1
ATOM 1124 N N . THR A 1 142 ? 27.049 12.632 -6.321 1.00 41.66 142 THR A N 1
ATOM 1125 C CA . THR A 1 142 ? 28.051 13.711 -6.232 1.00 41.66 142 THR A CA 1
ATOM 1126 C C . THR A 1 142 ? 28.542 13.964 -4.795 1.00 41.66 142 THR A C 1
ATOM 1128 O O . THR A 1 142 ? 29.392 14.817 -4.579 1.00 41.66 142 THR A O 1
ATOM 1131 N N . SER A 1 143 ? 28.096 13.187 -3.797 1.00 42.69 143 SER A N 1
ATOM 1132 C CA . SER A 1 143 ? 28.683 13.182 -2.446 1.00 42.69 143 SER A CA 1
ATOM 1133 C C . SER A 1 143 ? 30.079 12.537 -2.381 1.00 42.69 143 SER A C 1
ATOM 1135 O O . SER A 1 143 ? 30.628 12.382 -1.296 1.00 42.69 143 SER A O 1
ATOM 1137 N N . LEU A 1 144 ? 30.656 12.154 -3.524 1.00 37.19 144 LEU A N 1
ATOM 1138 C CA . LEU A 1 144 ? 32.081 11.866 -3.701 1.00 37.19 144 LEU A CA 1
ATOM 1139 C C . LEU A 1 144 ? 32.848 13.129 -4.147 1.00 37.19 144 LEU A C 1
ATOM 1141 O O . LEU A 1 144 ? 33.676 13.082 -5.051 1.00 37.19 144 LEU A O 1
ATOM 1145 N N . THR A 1 145 ? 32.598 14.283 -3.526 1.00 32.47 145 THR A N 1
ATOM 1146 C CA . THR A 1 145 ? 33.630 15.325 -3.481 1.00 32.47 145 THR A CA 1
ATOM 1147 C C . THR A 1 145 ? 34.671 14.878 -2.465 1.00 32.47 145 THR A C 1
ATOM 1149 O O . THR A 1 145 ? 34.392 14.807 -1.270 1.00 32.47 145 THR A O 1
ATOM 1152 N N . TRP A 1 146 ? 35.847 14.517 -2.970 1.00 30.61 146 TRP A N 1
ATOM 1153 C CA . TRP A 1 146 ? 37.058 14.213 -2.217 1.00 30.61 146 TRP A CA 1
ATOM 1154 C C . TRP A 1 146 ? 37.258 15.196 -1.048 1.00 30.61 146 TRP A C 1
ATOM 1156 O O . TRP A 1 146 ? 37.560 16.364 -1.277 1.00 30.61 146 TRP A O 1
ATOM 1166 N N . TRP A 1 147 ? 37.109 14.731 0.196 1.00 25.77 147 TRP A N 1
ATOM 1167 C CA . TRP A 1 147 ? 37.600 15.435 1.387 1.00 25.77 147 TRP A CA 1
ATOM 1168 C C . TRP A 1 147 ? 38.579 14.518 2.133 1.00 25.77 147 TRP A C 1
ATOM 1170 O O . TRP A 1 147 ? 38.351 13.303 2.146 1.00 25.77 147 TRP A O 1
ATOM 1180 N N . PRO A 1 148 ? 39.686 15.041 2.699 1.00 32.16 148 PRO A N 1
ATOM 1181 C CA . PRO A 1 148 ? 40.779 14.217 3.187 1.00 32.16 148 PRO A CA 1
ATOM 1182 C C . PRO A 1 148 ? 40.352 13.357 4.370 1.00 32.16 148 PRO A C 1
ATOM 1184 O O . PRO A 1 148 ? 39.498 13.726 5.175 1.00 32.16 148 PRO A O 1
ATOM 1187 N N . ILE A 1 149 ? 41.007 12.207 4.467 1.00 41.22 149 ILE A N 1
ATOM 1188 C CA . ILE A 1 149 ? 40.923 11.243 5.558 1.00 41.22 149 ILE A CA 1
ATOM 1189 C C . ILE A 1 149 ? 41.150 11.964 6.890 1.00 41.22 149 ILE A C 1
ATOM 1191 O O . ILE A 1 149 ? 42.271 12.351 7.203 1.00 41.22 149 ILE A O 1
ATOM 1195 N N . THR A 1 150 ? 40.089 12.152 7.671 1.00 43.53 150 THR A N 1
ATOM 1196 C CA . THR A 1 150 ? 40.081 12.070 9.141 1.00 43.53 150 THR A CA 1
ATOM 1197 C C . THR A 1 150 ? 38.659 12.263 9.669 1.00 43.53 150 THR A C 1
ATOM 1199 O O . THR A 1 150 ? 37.897 13.089 9.184 1.00 43.53 150 THR A O 1
ATOM 1202 N N . ALA A 1 151 ? 38.358 11.506 10.725 1.00 30.59 151 ALA A N 1
ATOM 1203 C CA . ALA A 1 151 ? 37.213 11.628 11.624 1.00 30.59 151 ALA A CA 1
ATOM 1204 C C . ALA A 1 151 ? 35.877 10.962 11.224 1.00 30.59 151 ALA A C 1
ATOM 1206 O O . ALA A 1 151 ? 35.031 11.506 10.522 1.00 30.59 151 ALA A O 1
ATOM 1207 N N . ARG A 1 152 ? 35.644 9.862 11.950 1.00 34.47 152 ARG A N 1
ATOM 1208 C CA . ARG A 1 152 ? 34.438 9.623 12.757 1.00 34.47 152 ARG A CA 1
ATOM 1209 C C . ARG A 1 152 ? 33.230 9.055 12.013 1.00 34.47 152 ARG A C 1
ATOM 1211 O O . ARG A 1 152 ? 32.390 9.755 11.462 1.00 34.47 152 ARG A O 1
ATOM 1218 N N . GLU A 1 153 ? 33.161 7.735 12.130 1.00 43.94 153 GLU A N 1
ATOM 1219 C CA . GLU A 1 153 ? 31.991 6.863 12.092 1.00 43.94 153 GLU A CA 1
ATOM 1220 C C . GLU A 1 153 ? 30.655 7.611 12.267 1.00 43.94 153 GLU A C 1
ATOM 1222 O O . GLU A 1 153 ? 30.215 7.950 13.368 1.00 43.94 153 GLU A O 1
ATOM 1227 N N . ARG A 1 154 ? 29.999 7.886 11.139 1.00 35.88 154 ARG A N 1
ATOM 1228 C CA . ARG A 1 154 ? 28.574 8.198 11.080 1.00 35.88 154 ARG A CA 1
ATOM 1229 C C . ARG A 1 154 ? 27.950 7.306 10.025 1.00 35.88 154 ARG A C 1
ATOM 1231 O O . ARG A 1 154 ? 28.205 7.465 8.832 1.00 35.88 154 ARG A O 1
ATOM 1238 N N . SER A 1 155 ? 27.134 6.375 10.512 1.00 41.09 155 SER A N 1
ATOM 1239 C CA . SER A 1 155 ? 26.186 5.562 9.754 1.00 41.09 155 SER A CA 1
ATOM 1240 C C . SER A 1 155 ? 25.428 6.438 8.754 1.00 41.09 155 SER A C 1
ATOM 1242 O O . SER A 1 155 ? 24.464 7.124 9.085 1.00 41.09 155 SER A O 1
ATOM 1244 N N . THR A 1 156 ? 25.920 6.474 7.522 1.00 40.47 156 THR A N 1
ATOM 1245 C CA . THR A 1 156 ? 25.270 7.132 6.396 1.00 40.47 156 THR A CA 1
ATOM 1246 C C . THR A 1 156 ? 24.801 6.012 5.491 1.00 40.47 156 THR A C 1
ATOM 1248 O O . THR A 1 156 ? 25.597 5.385 4.794 1.00 40.47 156 THR A O 1
ATOM 1251 N N . ARG A 1 157 ? 23.499 5.709 5.562 1.00 42.31 157 ARG A N 1
ATOM 1252 C CA . ARG A 1 157 ? 22.826 4.765 4.663 1.00 42.31 157 ARG A CA 1
ATOM 1253 C C . ARG A 1 157 ? 23.118 5.182 3.219 1.00 42.31 157 ARG A C 1
ATOM 1255 O O . ARG A 1 157 ? 22.550 6.152 2.721 1.00 42.31 157 ARG A O 1
ATOM 1262 N N . ARG A 1 158 ? 24.049 4.490 2.562 1.00 54.12 158 ARG A N 1
ATOM 1263 C CA . ARG A 1 158 ? 24.357 4.701 1.146 1.00 54.12 158 ARG A CA 1
ATOM 1264 C C . ARG A 1 158 ? 23.203 4.128 0.329 1.00 54.12 158 ARG A C 1
ATOM 1266 O O . ARG A 1 158 ? 22.986 2.921 0.349 1.00 54.12 158 ARG A O 1
ATOM 1273 N N . ARG A 1 159 ? 22.473 4.987 -0.387 1.00 53.47 159 ARG A N 1
ATOM 1274 C CA . ARG A 1 159 ? 21.513 4.544 -1.408 1.00 53.47 159 ARG A CA 1
ATOM 1275 C C . ARG A 1 159 ? 22.281 3.809 -2.503 1.00 53.47 159 ARG A C 1
ATOM 1277 O O . ARG A 1 159 ? 23.224 4.372 -3.062 1.00 53.47 159 ARG A O 1
ATOM 1284 N N . SER A 1 160 ? 21.919 2.560 -2.768 1.00 57.28 160 SER A N 1
ATOM 1285 C CA . SER A 1 160 ? 22.505 1.771 -3.854 1.00 57.28 160 SER A CA 1
ATOM 1286 C C . SER A 1 160 ? 21.814 2.136 -5.167 1.00 57.28 160 SER A C 1
ATOM 1288 O O . SER A 1 160 ? 20.618 2.435 -5.188 1.00 57.28 160 SER A O 1
ATOM 1290 N N . VAL A 1 161 ? 22.580 2.155 -6.260 1.00 59.38 161 VAL A N 1
ATOM 1291 C CA . VAL A 1 161 ? 22.038 2.357 -7.607 1.00 59.38 161 VAL A CA 1
ATOM 1292 C C . VAL A 1 161 ? 22.088 1.023 -8.337 1.00 59.38 161 VAL A C 1
ATOM 1294 O O . VAL A 1 161 ? 23.174 0.481 -8.536 1.00 59.38 161 VAL A O 1
ATOM 1297 N N . LEU A 1 162 ? 20.926 0.499 -8.725 1.00 67.94 162 LEU A N 1
ATOM 1298 C CA . LEU A 1 162 ? 20.812 -0.717 -9.523 1.00 67.94 162 LEU A CA 1
ATOM 1299 C C . LEU A 1 162 ? 20.509 -0.333 -10.974 1.00 67.94 162 LEU A C 1
ATOM 1301 O O . LEU A 1 162 ? 19.495 0.305 -11.267 1.00 67.94 162 LEU A O 1
ATOM 1305 N N . VAL A 1 163 ? 21.394 -0.725 -11.886 1.00 68.44 163 VAL A N 1
ATOM 1306 C CA . VAL A 1 163 ? 21.177 -0.564 -13.327 1.00 68.44 163 VAL A CA 1
ATOM 1307 C C . VAL A 1 163 ? 20.624 -1.874 -13.864 1.00 68.44 163 VAL A C 1
ATOM 1309 O O . VAL A 1 163 ? 21.313 -2.891 -13.840 1.00 68.44 163 VAL A O 1
ATOM 1312 N N . VAL A 1 164 ? 19.380 -1.842 -14.338 1.00 70.38 164 VAL A N 1
ATOM 1313 C CA . VAL A 1 164 ? 18.737 -2.998 -14.970 1.00 70.38 164 VAL A CA 1
ATOM 1314 C C . VAL A 1 164 ? 18.850 -2.835 -16.483 1.00 70.38 164 VAL A C 1
ATOM 1316 O O . VAL A 1 164 ? 18.421 -1.821 -17.046 1.00 70.38 164 VAL A O 1
ATOM 1319 N N . ARG A 1 165 ? 19.455 -3.834 -17.127 1.00 51.25 165 ARG A N 1
ATOM 1320 C CA . ARG A 1 165 ? 19.614 -3.941 -18.578 1.00 51.25 165 ARG A CA 1
ATOM 1321 C C . ARG A 1 165 ? 19.100 -5.314 -19.005 1.00 51.25 165 ARG A C 1
ATOM 1323 O O . ARG A 1 165 ? 19.511 -6.306 -18.406 1.00 51.25 165 ARG A O 1
ATOM 1330 N N . LEU A 1 166 ? 18.197 -5.336 -19.982 1.00 53.78 166 LEU A N 1
ATOM 1331 C CA . LEU A 1 166 ? 17.792 -6.552 -20.692 1.00 53.78 166 LEU A CA 1
ATOM 1332 C C . LEU A 1 166 ? 18.665 -6.744 -21.935 1.00 53.78 166 LEU A C 1
ATOM 1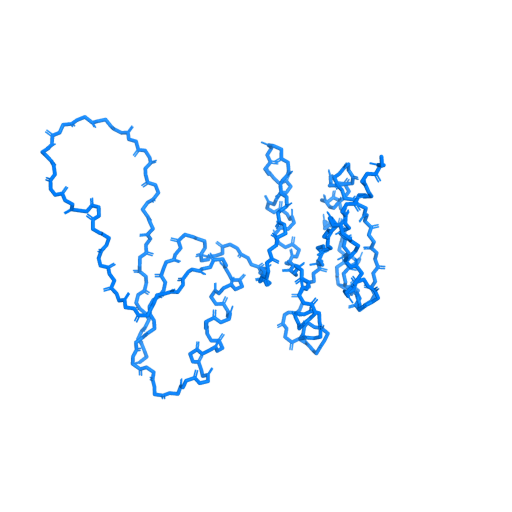334 O O . LEU A 1 166 ? 19.106 -5.714 -22.503 1.00 53.78 166 LEU A O 1
#

pLDDT: mean 79.21, std 17.63, range [25.77, 94.38]

Foldseek 3Di:
DPDDAAAEEEEADVCVVDPVLVVLVVLCVVRHDYHYYPQCVVVQQVDDPPYAYEYEDADCPDPSNVSSLVSQHAYEYSQVSVVQSVDVVRDDDGDSAAAYEQQQALEEEEEPADPDPVVVVVVVNVCVNNNHHYDPDDDDPPVPPDDDDDDDDDPDPDRHYDYDHD

Organism: Bugula neritina (NCBI:txid10212)